Protein AF-A0AAN8WM11-F1 (afdb_monomer_lite)

InterPro domains:
  IPR029071 Ubiquitin-like domain superfamily [SSF54236] (53-135)

Radius of gyration: 24.61 Å; chains: 1; bounding box: 53×28×62 Å

Sequence (137 aa):
EEYYKSGGKEDLTETSVSKEFLHKHPNYMKLIQEHGSPIDETNFKNVKLKDLKIEVTVITPNDPNRDPISKAFLPSTKVAKIKMMLKRQLKISPAKDLVLSYYSDKDNEKFEIPIDNDMKEIEFYSVTTGDVIMARW

Structure (mmCIF, N/CA/C/O backbone):
data_AF-A0AAN8WM11-F1
#
_entry.id   AF-A0AAN8WM11-F1
#
loop_
_atom_site.group_PDB
_atom_site.id
_atom_site.type_symbol
_atom_site.label_atom_id
_atom_site.label_alt_id
_atom_site.label_comp_id
_atom_site.label_asym_id
_atom_site.label_entity_id
_atom_site.label_seq_id
_atom_site.pdbx_PDB_ins_code
_atom_site.Cartn_x
_atom_site.Cartn_y
_atom_site.Cartn_z
_atom_site.occupancy
_atom_site.B_iso_or_equiv
_atom_site.auth_seq_id
_atom_site.auth_comp_id
_atom_site.auth_asym_id
_atom_site.auth_atom_id
_atom_site.pdbx_PDB_model_num
ATOM 1 N N . GLU A 1 1 ? 25.888 -10.575 -24.069 1.00 68.50 1 GLU A N 1
ATOM 2 C CA . GLU A 1 1 ? 26.902 -9.560 -23.686 1.00 68.50 1 GLU A CA 1
ATOM 3 C C . GLU A 1 1 ? 27.808 -9.075 -24.822 1.00 68.50 1 GLU A C 1
ATOM 5 O O . GLU A 1 1 ? 27.952 -7.869 -24.959 1.00 68.50 1 GLU A O 1
ATOM 10 N N . GLU A 1 2 ? 28.450 -9.953 -25.609 1.00 83.31 2 GLU A N 1
ATOM 11 C CA . GLU A 1 2 ? 29.454 -9.537 -26.618 1.00 83.31 2 GLU A CA 1
ATOM 12 C C . GLU A 1 2 ? 28.888 -8.570 -27.681 1.00 83.31 2 GLU A C 1
ATOM 14 O O . GLU A 1 2 ? 29.541 -7.588 -28.021 1.00 83.31 2 GLU A O 1
ATOM 19 N N . TYR A 1 3 ? 27.636 -8.775 -28.110 1.00 85.06 3 TYR A N 1
ATOM 20 C CA . TYR A 1 3 ? 26.909 -7.863 -29.004 1.00 85.06 3 TYR A CA 1
ATOM 21 C C . TYR A 1 3 ? 26.815 -6.431 -28.451 1.00 85.06 3 TYR A C 1
ATOM 23 O O . TYR A 1 3 ? 27.276 -5.494 -29.100 1.00 85.06 3 TYR A O 1
ATOM 31 N N . TYR A 1 4 ? 26.314 -6.245 -27.226 1.00 84.38 4 TYR A N 1
ATOM 32 C CA . TYR A 1 4 ? 26.220 -4.915 -26.604 1.00 84.38 4 TYR A CA 1
ATOM 33 C C . TYR A 1 4 ? 27.592 -4.287 -26.352 1.00 84.38 4 TYR A C 1
ATOM 35 O O . TYR A 1 4 ? 27.789 -3.104 -26.614 1.00 84.38 4 TYR A O 1
ATOM 43 N N . LYS A 1 5 ? 28.583 -5.090 -25.934 1.00 85.88 5 LYS A N 1
ATOM 44 C CA . LYS A 1 5 ? 29.979 -4.640 -25.766 1.00 85.88 5 LYS A CA 1
ATOM 45 C C . LYS A 1 5 ? 30.592 -4.139 -27.077 1.00 85.88 5 LYS A C 1
ATOM 47 O O . LYS A 1 5 ? 31.447 -3.261 -27.052 1.00 85.88 5 LYS A O 1
ATOM 52 N N . SER A 1 6 ? 30.143 -4.672 -28.212 1.00 84.06 6 SER A N 1
ATOM 53 C CA . SER A 1 6 ? 30.587 -4.259 -29.544 1.00 84.06 6 SER A CA 1
ATOM 54 C C . SER A 1 6 ? 29.852 -3.036 -30.111 1.00 84.06 6 SER A C 1
ATOM 56 O O . SER A 1 6 ? 30.163 -2.639 -31.230 1.00 84.06 6 SER A O 1
ATOM 58 N N . GLY A 1 7 ? 28.910 -2.438 -29.369 1.00 83.62 7 GLY A N 1
ATOM 59 C CA . GLY A 1 7 ? 28.097 -1.297 -29.820 1.00 83.62 7 GLY A CA 1
ATOM 60 C C . GLY A 1 7 ? 26.713 -1.674 -30.368 1.00 83.62 7 GLY A C 1
ATOM 61 O O . GLY A 1 7 ? 26.043 -0.845 -30.988 1.00 83.62 7 GLY A O 1
ATOM 62 N N . GLY A 1 8 ? 26.281 -2.919 -30.148 1.00 85.25 8 GLY A N 1
ATOM 63 C CA . GLY A 1 8 ? 24.918 -3.375 -30.408 1.00 85.25 8 GLY A CA 1
ATOM 64 C C . GLY A 1 8 ? 23.889 -2.683 -29.514 1.00 85.25 8 GLY A C 1
ATOM 65 O O . GLY A 1 8 ? 24.160 -2.446 -28.337 1.00 85.25 8 GLY A O 1
ATOM 66 N N . LYS A 1 9 ? 22.705 -2.380 -30.053 1.00 83.19 9 LYS A N 1
ATOM 67 C CA . LYS A 1 9 ? 21.563 -1.847 -29.295 1.00 83.19 9 LYS A CA 1
ATOM 68 C C . LYS A 1 9 ? 20.309 -2.683 -29.539 1.00 83.19 9 LYS A C 1
ATOM 70 O O . LYS A 1 9 ? 20.277 -3.509 -30.453 1.00 83.19 9 LYS A O 1
ATOM 75 N N . GLU A 1 10 ? 19.296 -2.484 -28.694 1.00 79.81 10 GLU A N 1
ATOM 76 C CA . GLU A 1 10 ? 17.982 -3.102 -28.900 1.00 79.81 10 GLU A CA 1
ATOM 77 C C . GLU A 1 10 ? 17.301 -2.545 -30.156 1.00 79.81 10 GLU A C 1
ATOM 79 O O . GLU A 1 10 ? 16.816 -3.317 -30.983 1.00 79.81 10 GLU A O 1
ATOM 84 N N . ASP A 1 11 ? 17.354 -1.221 -30.339 1.00 80.25 11 ASP A N 1
ATOM 85 C CA . ASP A 1 11 ? 16.948 -0.567 -31.580 1.00 80.25 11 ASP A CA 1
ATOM 86 C C . ASP A 1 11 ? 18.013 -0.775 -32.669 1.00 80.25 11 ASP A C 1
ATOM 88 O O . ASP A 1 11 ? 19.169 -0.341 -32.566 1.00 80.25 11 ASP A O 1
ATOM 92 N N . LEU A 1 12 ? 17.606 -1.457 -33.737 1.00 76.44 12 LEU A N 1
ATOM 93 C CA . LEU A 1 12 ? 18.469 -1.787 -34.868 1.00 76.44 12 LEU A CA 1
ATOM 94 C C . LEU A 1 12 ? 18.863 -0.553 -35.683 1.00 76.44 12 LEU A C 1
ATOM 96 O O . LEU A 1 12 ? 19.890 -0.580 -36.356 1.00 76.44 12 LEU A O 1
ATOM 100 N N . THR A 1 13 ? 18.093 0.534 -35.601 1.00 76.75 13 THR A N 1
ATOM 101 C CA . THR A 1 13 ? 18.394 1.792 -36.300 1.00 76.75 13 THR A CA 1
ATOM 102 C C . THR A 1 13 ? 19.551 2.556 -35.658 1.00 76.75 13 THR A C 1
ATOM 104 O O . THR A 1 13 ? 20.261 3.292 -36.340 1.00 76.75 13 THR A O 1
ATOM 107 N N . GLU A 1 14 ? 19.798 2.329 -34.367 1.00 75.25 14 GLU A N 1
ATOM 108 C CA . GLU A 1 14 ? 20.878 2.964 -33.610 1.00 75.25 14 GLU A CA 1
ATOM 109 C C . GLU A 1 14 ? 22.094 2.048 -33.391 1.00 75.25 14 GLU A C 1
ATOM 111 O O . GLU A 1 14 ? 23.050 2.414 -32.699 1.00 75.25 14 GLU A O 1
ATOM 116 N N . THR A 1 15 ? 22.047 0.836 -33.937 1.00 79.94 15 THR A N 1
ATOM 117 C CA . THR A 1 15 ? 23.056 -0.197 -33.721 1.00 79.94 15 THR A CA 1
ATOM 118 C C . THR A 1 15 ? 24.338 0.099 -34.509 1.00 79.94 15 THR A C 1
ATOM 120 O O . THR A 1 15 ? 24.314 0.257 -35.727 1.00 79.94 15 THR A O 1
ATOM 123 N N . SER A 1 16 ? 25.485 0.123 -33.820 1.00 81.44 16 SER A N 1
ATOM 124 C CA . SER A 1 16 ? 26.811 0.364 -34.410 1.00 81.44 16 SER A CA 1
ATOM 125 C C . SER A 1 16 ? 27.808 -0.694 -33.933 1.00 81.44 16 SER A C 1
ATOM 127 O O . SER A 1 16 ? 28.709 -0.420 -33.138 1.00 81.44 16 SER A O 1
ATOM 129 N N . VAL A 1 17 ? 27.636 -1.918 -34.430 1.00 85.19 17 VAL A N 1
ATOM 130 C CA . VAL A 1 17 ? 28.477 -3.077 -34.102 1.00 85.19 17 VAL A CA 1
ATOM 131 C C . VAL A 1 17 ? 29.884 -2.939 -34.696 1.00 85.19 17 VAL A C 1
ATOM 133 O O . VAL A 1 17 ? 30.054 -2.554 -35.855 1.00 85.19 17 VAL A O 1
ATOM 136 N N . SER A 1 18 ? 30.908 -3.287 -33.915 1.00 87.75 18 SER A N 1
ATOM 137 C CA . SER A 1 18 ? 32.308 -3.214 -34.340 1.00 87.75 18 SER A CA 1
ATOM 138 C C . SER A 1 18 ? 32.629 -4.156 -35.512 1.00 87.75 18 SER A C 1
ATOM 140 O O . SER A 1 18 ? 32.079 -5.250 -35.653 1.00 87.75 18 SER A O 1
ATOM 142 N N . LYS A 1 19 ? 33.590 -3.756 -36.357 1.00 86.25 19 LYS A N 1
ATOM 143 C CA . LYS A 1 19 ? 34.042 -4.574 -37.501 1.00 86.25 19 LYS A CA 1
ATOM 144 C C . LYS A 1 19 ? 34.626 -5.922 -37.067 1.00 86.25 19 LYS A C 1
ATOM 146 O O . LYS A 1 19 ? 34.452 -6.916 -37.766 1.00 86.25 19 LYS A O 1
ATOM 151 N N . GLU A 1 20 ? 35.293 -5.955 -35.916 1.00 89.56 20 GLU A N 1
ATOM 152 C CA . GLU A 1 20 ? 35.862 -7.173 -35.328 1.00 89.56 20 GLU A CA 1
ATOM 153 C C . GLU A 1 20 ? 34.767 -8.182 -34.966 1.00 89.56 20 GLU A C 1
ATOM 155 O O . GLU A 1 20 ? 34.886 -9.368 -35.277 1.00 89.56 20 GLU A O 1
ATOM 160 N N . PHE A 1 21 ? 33.661 -7.703 -34.392 1.00 89.00 21 PHE A N 1
ATOM 161 C CA . PHE A 1 21 ? 32.512 -8.541 -34.068 1.00 89.00 21 PHE A CA 1
ATOM 162 C C . PHE A 1 21 ? 31.844 -9.092 -35.332 1.00 89.00 21 PHE A C 1
ATOM 164 O O . PHE A 1 21 ? 31.550 -10.283 -35.396 1.00 89.00 21 PHE A O 1
ATOM 171 N N . LEU A 1 22 ? 31.659 -8.261 -36.364 1.00 88.75 22 LEU A N 1
ATOM 172 C CA . LEU A 1 22 ? 31.082 -8.703 -37.641 1.00 88.75 22 LEU A CA 1
ATOM 173 C C . LEU A 1 22 ? 31.954 -9.751 -38.343 1.00 88.75 22 LEU A C 1
ATOM 175 O O . LEU A 1 22 ? 31.426 -10.682 -38.944 1.00 88.75 22 LEU A O 1
ATOM 179 N N . HIS A 1 23 ? 33.280 -9.631 -38.245 1.00 90.50 23 HIS A N 1
ATOM 180 C CA . HIS A 1 23 ? 34.199 -10.625 -38.795 1.00 90.50 23 HIS A CA 1
ATOM 181 C C . HIS A 1 23 ? 34.104 -11.967 -38.056 1.00 90.50 23 HIS A C 1
ATOM 183 O O . HIS A 1 23 ? 34.096 -13.025 -38.682 1.00 90.50 23 HIS A O 1
ATOM 189 N N . LYS A 1 24 ? 33.990 -11.926 -36.725 1.00 92.19 24 LYS A N 1
ATOM 190 C CA . LYS A 1 24 ? 33.852 -13.115 -35.875 1.00 92.19 24 LYS A CA 1
ATOM 191 C C . LYS A 1 24 ? 32.462 -13.761 -35.978 1.00 92.19 24 LYS A C 1
ATOM 193 O O . LYS A 1 24 ? 32.338 -14.978 -35.847 1.00 92.19 24 LYS A O 1
ATOM 198 N N . HIS A 1 25 ? 31.424 -12.962 -36.233 1.00 90.25 25 HIS A N 1
ATOM 199 C CA . HIS A 1 25 ? 30.022 -13.382 -36.256 1.00 90.25 25 HIS A CA 1
ATOM 200 C C . HIS A 1 25 ? 29.277 -12.889 -37.520 1.00 90.25 25 HIS A C 1
ATOM 202 O O . HIS A 1 25 ? 28.341 -12.090 -37.425 1.00 90.25 25 HIS A O 1
ATOM 208 N N . PRO A 1 26 ? 29.625 -13.393 -38.719 1.00 89.38 26 PRO A N 1
ATOM 209 C CA . PRO A 1 26 ? 29.138 -12.858 -39.999 1.00 89.38 26 PRO A CA 1
ATOM 210 C C . PRO A 1 26 ? 27.619 -12.970 -40.206 1.00 89.38 26 PRO A C 1
ATOM 212 O O . PRO A 1 26 ? 27.025 -12.136 -40.883 1.00 89.38 26 PRO A O 1
ATOM 215 N N . ASN A 1 27 ? 26.968 -13.965 -39.594 1.00 91.19 27 ASN A N 1
ATOM 216 C CA . ASN A 1 27 ? 25.518 -14.175 -39.715 1.00 91.19 27 ASN A CA 1
ATOM 217 C C . ASN A 1 27 ? 24.702 -13.497 -38.604 1.00 91.19 27 ASN A C 1
ATOM 219 O O . ASN A 1 27 ? 23.476 -13.571 -38.611 1.00 91.19 27 ASN A O 1
ATOM 223 N N . TYR A 1 28 ? 25.354 -12.854 -37.636 1.00 88.06 28 TYR A N 1
ATOM 224 C CA . TYR A 1 28 ? 24.680 -12.377 -36.428 1.00 88.06 28 TYR A CA 1
ATOM 225 C C . TYR A 1 28 ? 23.685 -11.251 -36.713 1.00 88.06 28 TYR A C 1
ATOM 227 O O . TYR A 1 28 ? 22.570 -11.273 -36.205 1.00 88.06 28 TYR A O 1
ATOM 235 N N . MET A 1 29 ? 24.044 -10.322 -37.603 1.00 86.50 29 MET A N 1
ATOM 236 C CA . MET A 1 29 ? 23.140 -9.242 -38.015 1.00 86.50 29 MET A CA 1
ATOM 237 C C . MET A 1 29 ? 21.901 -9.769 -38.743 1.00 86.50 29 MET A C 1
ATOM 239 O O . MET A 1 29 ? 20.810 -9.244 -38.545 1.00 86.50 29 MET A O 1
ATOM 243 N N . LYS A 1 30 ? 22.049 -10.838 -39.536 1.00 88.88 30 LYS A N 1
ATOM 244 C CA . LYS A 1 30 ? 20.920 -11.485 -40.212 1.00 88.88 30 LYS A CA 1
ATOM 245 C C . LYS A 1 30 ? 19.956 -12.111 -39.201 1.00 88.88 30 LYS A C 1
ATOM 247 O O . LYS A 1 30 ? 18.755 -11.897 -39.300 1.00 88.88 30 LYS A O 1
ATOM 252 N N . LEU A 1 31 ? 20.488 -12.821 -38.204 1.00 89.06 31 LEU A N 1
ATOM 253 C CA . LEU A 1 31 ? 19.680 -13.416 -37.135 1.00 89.06 31 LEU A CA 1
ATOM 254 C C . LEU A 1 31 ? 18.921 -12.354 -36.337 1.00 89.06 31 LEU A C 1
ATOM 256 O O . LEU A 1 31 ? 17.745 -12.536 -36.044 1.00 89.06 31 LEU A O 1
ATOM 260 N N . ILE A 1 32 ? 19.570 -11.229 -36.036 1.0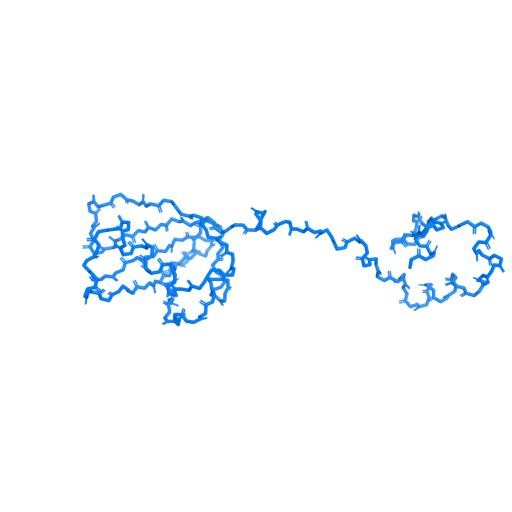0 88.50 32 ILE A N 1
ATOM 261 C CA . ILE A 1 32 ? 18.932 -10.105 -35.349 1.00 88.50 32 ILE A CA 1
ATOM 262 C C . ILE A 1 32 ? 17.819 -9.477 -36.194 1.00 88.50 32 ILE A C 1
ATOM 264 O O . ILE A 1 32 ? 16.778 -9.099 -35.667 1.00 88.50 32 ILE A O 1
ATOM 268 N N . GLN A 1 33 ? 18.012 -9.368 -37.507 1.00 86.62 33 GLN A N 1
ATOM 269 C CA . GLN A 1 33 ? 16.990 -8.828 -38.399 1.00 86.62 33 GLN A CA 1
ATOM 270 C C . GLN A 1 33 ? 15.766 -9.755 -38.510 1.00 86.62 33 GLN A C 1
ATOM 272 O O . GLN A 1 33 ? 14.646 -9.269 -38.643 1.00 86.62 33 GLN A O 1
ATOM 277 N N . GLU A 1 34 ? 15.971 -11.074 -38.446 1.00 91.69 34 GLU A N 1
ATOM 278 C CA . GLU A 1 34 ? 14.904 -12.081 -38.531 1.00 91.69 34 GLU A CA 1
ATOM 279 C C . GLU A 1 34 ? 14.174 -12.302 -37.195 1.00 91.69 34 GLU A C 1
ATOM 281 O O . GLU A 1 34 ? 12.969 -12.555 -37.191 1.00 91.69 34 GLU A O 1
ATOM 286 N N . HIS A 1 35 ? 14.879 -12.203 -36.065 1.00 88.38 35 HIS A N 1
ATOM 287 C CA . HIS A 1 35 ? 14.364 -12.606 -34.750 1.00 88.38 35 HIS A CA 1
ATOM 288 C C . HIS A 1 35 ? 14.345 -11.493 -33.694 1.00 88.38 35 HIS A C 1
ATOM 290 O O . HIS A 1 35 ? 13.868 -11.722 -32.584 1.00 88.38 35 HIS A O 1
ATOM 296 N N . GLY A 1 36 ? 14.817 -10.294 -34.033 1.00 84.12 36 GLY A N 1
ATOM 297 C CA . GLY A 1 36 ? 15.003 -9.194 -33.094 1.00 84.12 36 GLY A CA 1
ATOM 298 C C . GLY A 1 36 ? 16.373 -9.223 -32.416 1.00 84.12 36 GLY A C 1
ATOM 299 O O . GLY A 1 36 ? 17.109 -10.214 -32.451 1.00 84.12 36 GLY A O 1
ATOM 300 N N . SER A 1 37 ? 16.735 -8.097 -31.806 1.00 83.38 37 SER A N 1
ATOM 301 C CA . SER A 1 37 ? 17.919 -8.015 -30.956 1.00 83.38 37 SER A CA 1
ATOM 302 C C . SER A 1 37 ? 17.754 -8.930 -29.734 1.00 83.38 37 SER A C 1
ATOM 304 O O . SER A 1 37 ? 16.629 -9.198 -29.302 1.00 83.38 37 SER A O 1
ATOM 306 N N . PRO A 1 38 ? 18.861 -9.446 -29.166 1.00 82.81 38 PRO A N 1
ATOM 307 C CA . PRO A 1 38 ? 18.794 -10.084 -27.857 1.00 82.81 38 PRO A CA 1
ATOM 308 C C . PRO A 1 38 ? 18.168 -9.127 -26.825 1.00 82.81 38 PRO A C 1
ATOM 310 O O . PRO A 1 38 ? 18.081 -7.923 -27.057 1.00 82.81 38 PRO A O 1
ATOM 313 N N . ILE A 1 39 ? 17.711 -9.661 -25.694 1.00 76.50 39 ILE A N 1
ATOM 314 C CA . ILE A 1 39 ? 17.255 -8.843 -24.564 1.00 76.50 39 ILE A CA 1
ATOM 315 C C . ILE A 1 39 ? 18.492 -8.384 -23.798 1.00 76.50 39 ILE A C 1
ATOM 317 O O . ILE A 1 39 ? 19.358 -9.206 -23.473 1.00 76.50 39 ILE A O 1
ATOM 321 N N . ASP A 1 40 ? 18.584 -7.088 -23.495 1.00 73.12 40 ASP A N 1
ATOM 322 C CA . ASP A 1 40 ? 19.680 -6.595 -22.676 1.00 73.12 40 ASP A CA 1
ATOM 323 C C . ASP A 1 40 ? 19.385 -6.834 -21.192 1.00 73.12 40 ASP A C 1
ATOM 325 O O . ASP A 1 40 ? 18.841 -5.987 -20.483 1.00 73.12 40 ASP A O 1
ATOM 329 N N . GLU A 1 41 ? 19.792 -8.001 -20.694 1.00 63.59 41 GLU A N 1
ATOM 330 C CA . GLU A 1 41 ? 19.673 -8.335 -19.272 1.00 63.59 41 GLU A CA 1
ATOM 331 C C . GLU A 1 41 ? 20.492 -7.394 -18.363 1.00 63.59 41 GLU A C 1
ATOM 333 O O . GLU A 1 41 ? 20.252 -7.323 -17.159 1.00 63.59 41 GLU A O 1
ATOM 338 N N . THR A 1 42 ? 21.439 -6.614 -18.902 1.00 60.97 42 THR A N 1
ATOM 339 C CA . THR A 1 42 ? 22.170 -5.614 -18.103 1.00 60.97 42 THR A CA 1
ATOM 340 C C . THR A 1 42 ? 21.376 -4.323 -17.896 1.00 60.97 42 THR A C 1
ATOM 342 O O . THR A 1 42 ? 21.654 -3.570 -16.960 1.00 60.97 42 THR A O 1
ATOM 345 N N . ASN A 1 43 ? 20.338 -4.106 -18.711 1.00 56.19 43 ASN A N 1
ATOM 346 C CA . ASN A 1 43 ? 19.403 -2.988 -18.623 1.00 56.19 43 ASN A CA 1
ATOM 347 C C . ASN A 1 43 ? 18.144 -3.296 -17.805 1.00 56.19 43 ASN A C 1
ATOM 349 O O . ASN A 1 43 ? 17.249 -2.446 -17.728 1.00 56.19 43 ASN A O 1
ATOM 353 N N . PHE A 1 44 ? 18.095 -4.430 -17.091 1.00 58.25 44 PHE A N 1
ATOM 354 C CA . PHE A 1 44 ? 17.258 -4.520 -15.898 1.00 58.25 44 PHE A CA 1
ATOM 355 C C . PHE A 1 44 ? 17.767 -3.469 -14.912 1.00 58.25 44 PHE A C 1
ATOM 357 O O . PHE A 1 44 ? 18.616 -3.733 -14.059 1.00 58.25 44 PHE A O 1
ATOM 364 N N . LYS A 1 45 ? 17.278 -2.229 -15.060 1.00 58.38 45 LYS A N 1
ATOM 365 C CA . LYS A 1 45 ? 17.459 -1.168 -14.080 1.00 58.38 45 LYS A CA 1
ATOM 366 C C . LYS A 1 45 ? 17.112 -1.817 -12.757 1.00 58.38 45 LYS A C 1
ATOM 368 O O . LYS A 1 45 ? 15.971 -2.226 -12.558 1.00 58.38 45 LYS A O 1
ATOM 373 N N . ASN A 1 46 ? 18.110 -1.944 -11.889 1.00 54.53 46 ASN A N 1
ATOM 374 C CA . ASN A 1 46 ? 17.908 -2.301 -10.499 1.00 54.53 46 ASN A CA 1
ATOM 375 C C . ASN A 1 46 ? 17.035 -1.195 -9.908 1.00 54.53 46 ASN A C 1
ATOM 377 O O . ASN A 1 46 ? 17.559 -0.221 -9.361 1.00 54.53 46 ASN A O 1
ATOM 381 N N . VAL A 1 47 ? 15.716 -1.287 -10.099 1.00 59.22 47 VAL A N 1
ATOM 382 C CA . VAL A 1 47 ? 14.752 -0.427 -9.435 1.00 59.22 47 VAL A CA 1
ATOM 383 C C . VAL A 1 47 ? 14.992 -0.727 -7.974 1.00 59.22 47 VAL A C 1
ATOM 385 O O . VAL A 1 47 ? 14.740 -1.835 -7.497 1.00 59.22 47 VAL A O 1
ATOM 388 N N . LYS A 1 48 ? 15.642 0.208 -7.282 1.00 60.91 48 LYS A N 1
ATOM 389 C CA . LYS A 1 48 ? 16.010 -0.031 -5.896 1.00 60.91 48 LYS A CA 1
ATOM 390 C C . LYS A 1 48 ? 14.686 -0.201 -5.164 1.00 60.91 48 LYS A C 1
ATOM 392 O O . LYS A 1 48 ? 13.766 0.572 -5.394 1.00 60.91 48 LYS A O 1
ATOM 397 N N . LEU A 1 49 ? 14.590 -1.177 -4.264 1.00 57.47 49 LEU A N 1
ATOM 398 C CA . LEU A 1 49 ? 13.356 -1.463 -3.514 1.00 57.47 49 LEU A CA 1
ATOM 399 C C . LEU A 1 49 ? 12.713 -0.198 -2.903 1.00 57.47 49 LEU A C 1
ATOM 401 O O . LEU A 1 49 ? 11.500 -0.093 -2.799 1.00 57.47 49 LEU A O 1
ATOM 405 N N . LYS A 1 50 ? 13.548 0.776 -2.523 1.00 53.28 50 LYS A N 1
ATOM 406 C CA . LYS A 1 50 ? 13.166 2.088 -1.977 1.00 53.28 50 LYS A CA 1
ATOM 407 C C . LYS A 1 50 ? 12.425 3.015 -2.953 1.00 53.28 50 LYS A C 1
ATOM 409 O O . LYS A 1 50 ? 11.743 3.926 -2.495 1.00 53.28 50 LYS A O 1
ATOM 414 N N . ASP A 1 51 ? 12.584 2.808 -4.256 1.00 64.25 51 ASP A N 1
ATOM 415 C CA . ASP A 1 51 ? 11.942 3.604 -5.305 1.00 64.25 51 ASP A CA 1
ATOM 416 C C . ASP A 1 51 ? 10.521 3.073 -5.600 1.00 64.25 51 ASP A C 1
ATOM 418 O O . ASP A 1 51 ? 9.718 3.758 -6.226 1.00 64.25 51 ASP A O 1
ATOM 422 N N . LEU A 1 52 ? 10.180 1.887 -5.077 1.00 77.88 52 LEU A N 1
ATOM 423 C CA . LEU A 1 52 ? 8.854 1.276 -5.133 1.00 77.88 52 LEU A CA 1
ATOM 424 C C . LEU A 1 52 ? 8.154 1.469 -3.782 1.00 77.88 52 LEU A C 1
ATOM 426 O O . LEU A 1 52 ? 8.210 0.606 -2.908 1.00 77.88 52 LEU A O 1
ATOM 430 N N . LYS A 1 53 ? 7.512 2.623 -3.586 1.00 91.00 53 LYS A N 1
ATOM 431 C CA . LYS A 1 53 ? 6.630 2.871 -2.437 1.00 91.00 53 LYS A CA 1
ATOM 432 C C . LYS A 1 53 ? 5.222 3.216 -2.905 1.00 91.00 53 LYS A C 1
ATOM 434 O O . LYS A 1 53 ? 5.043 3.948 -3.874 1.00 91.00 53 LYS A O 1
ATOM 439 N N . ILE A 1 54 ? 4.246 2.695 -2.179 1.00 93.69 54 ILE A N 1
ATOM 440 C CA . ILE A 1 54 ? 2.826 2.985 -2.332 1.00 93.69 54 ILE A CA 1
ATOM 441 C C . ILE A 1 54 ? 2.458 3.956 -1.214 1.00 93.69 54 ILE A C 1
ATOM 443 O O . ILE A 1 54 ? 2.512 3.588 -0.038 1.00 93.69 54 ILE A O 1
ATOM 447 N N . GLU A 1 55 ? 2.136 5.197 -1.568 1.00 95.31 55 GLU A N 1
ATOM 448 C CA . GLU A 1 55 ? 1.707 6.224 -0.615 1.00 95.31 55 GLU A CA 1
ATOM 449 C C . GLU A 1 55 ? 0.181 6.310 -0.593 1.00 95.31 55 GLU A C 1
ATOM 451 O O . GLU A 1 55 ? -0.443 6.648 -1.593 1.00 95.31 55 GLU A O 1
ATOM 456 N N . VAL A 1 56 ? -0.419 6.003 0.552 1.00 96.06 56 VAL A N 1
ATOM 457 C CA . VAL A 1 56 ? -1.873 5.966 0.741 1.00 96.06 56 VAL A CA 1
ATOM 458 C C . VAL A 1 56 ? -2.296 6.889 1.870 1.00 96.06 56 VAL A C 1
ATOM 460 O O . VAL A 1 56 ? -1.535 7.158 2.808 1.00 96.06 56 VAL A O 1
ATOM 463 N N . THR A 1 57 ? -3.551 7.317 1.817 1.00 96.56 57 THR A N 1
ATOM 464 C CA . THR A 1 57 ? -4.209 8.003 2.931 1.00 96.56 57 THR A CA 1
ATOM 465 C C . THR A 1 57 ? -5.032 6.991 3.710 1.00 96.56 57 THR A C 1
ATOM 467 O O . THR A 1 57 ? -5.846 6.284 3.127 1.00 96.56 57 THR A O 1
ATOM 470 N N . VAL A 1 58 ? -4.842 6.899 5.024 1.00 96.75 58 VAL A N 1
ATOM 471 C CA . VAL A 1 58 ? -5.654 6.034 5.885 1.00 96.75 58 VAL A CA 1
ATOM 472 C C . VAL A 1 58 ? -6.668 6.882 6.636 1.00 96.75 58 VAL A C 1
ATOM 474 O O . VAL A 1 58 ? -6.288 7.804 7.358 1.00 96.75 58 VAL A O 1
ATOM 477 N N . ILE A 1 59 ? -7.945 6.544 6.493 1.00 95.56 59 ILE A N 1
ATOM 478 C CA . ILE A 1 59 ? -9.063 7.180 7.195 1.00 95.56 59 ILE A CA 1
ATOM 479 C C . ILE A 1 59 ? -9.753 6.187 8.126 1.00 95.56 59 ILE A C 1
ATOM 481 O O . ILE A 1 59 ? -9.667 4.970 7.944 1.00 95.56 59 ILE A O 1
ATOM 485 N N . THR A 1 60 ? -10.461 6.706 9.125 1.00 95.00 60 THR A N 1
ATOM 486 C CA . THR A 1 60 ? -11.165 5.899 10.125 1.00 95.00 60 THR A CA 1
ATOM 487 C C . THR A 1 60 ? -12.651 6.248 10.135 1.00 95.00 60 THR A C 1
ATOM 489 O O . THR A 1 60 ? -13.062 7.109 10.908 1.00 95.00 60 THR A O 1
ATOM 492 N N . PRO A 1 61 ? -13.487 5.597 9.303 1.00 91.75 61 PRO A N 1
ATOM 493 C CA . PRO A 1 61 ? -14.908 5.943 9.199 1.00 91.75 61 PRO A CA 1
ATOM 494 C C . PRO A 1 61 ? -15.669 5.841 10.529 1.00 91.75 61 PRO A C 1
ATOM 496 O O . PRO A 1 61 ? -16.612 6.589 10.762 1.00 91.75 61 PRO A O 1
ATOM 499 N N . ASN A 1 62 ? -15.235 4.941 11.418 1.00 87.06 62 ASN A N 1
ATOM 500 C CA . ASN A 1 62 ? -15.840 4.729 12.737 1.00 87.06 62 ASN A CA 1
ATOM 501 C C . ASN A 1 62 ? -15.480 5.834 13.752 1.00 87.06 62 ASN A C 1
ATOM 503 O O . ASN A 1 62 ? -16.075 5.889 14.825 1.00 87.06 62 ASN A O 1
ATOM 507 N N . ASP A 1 63 ? -14.501 6.685 13.440 1.00 87.44 63 ASP A N 1
ATOM 508 C CA . ASP A 1 63 ? -14.037 7.790 14.284 1.00 87.44 63 ASP A CA 1
ATOM 509 C C . ASP A 1 63 ? -13.811 9.039 13.407 1.00 87.44 63 ASP A C 1
ATOM 511 O O . ASP A 1 63 ? -12.673 9.329 13.026 1.00 87.44 63 ASP A O 1
ATOM 515 N N . PRO A 1 64 ? -14.890 9.757 13.028 1.00 81.19 64 PRO A N 1
ATOM 516 C CA . PRO A 1 64 ? -14.824 10.869 12.072 1.00 81.19 64 PRO A CA 1
ATOM 517 C C . PRO A 1 64 ? -14.035 12.081 12.574 1.00 81.19 64 PRO A C 1
ATOM 519 O O . PRO A 1 64 ? -13.616 12.912 11.776 1.00 81.19 64 PRO A O 1
ATOM 522 N N . ASN A 1 65 ? -13.840 12.194 13.890 1.00 87.50 65 ASN A N 1
ATOM 523 C CA . ASN A 1 65 ? -13.082 13.286 14.503 1.00 87.50 65 ASN A CA 1
ATOM 524 C C . ASN A 1 65 ? -11.568 13.085 14.384 1.00 87.50 65 ASN A C 1
ATOM 526 O O . ASN A 1 65 ? -10.795 13.949 14.798 1.00 87.50 65 ASN A O 1
ATOM 530 N N . ARG A 1 66 ? -11.135 11.927 13.885 1.00 89.88 66 ARG A N 1
ATOM 531 C CA . ARG A 1 66 ? -9.728 11.601 13.747 1.00 89.88 66 ARG A CA 1
ATOM 532 C C . ARG A 1 66 ? -9.209 12.011 12.382 1.00 89.88 66 ARG A C 1
ATOM 534 O O . ARG A 1 66 ? -9.744 11.606 11.351 1.00 89.88 66 ARG A O 1
ATOM 541 N N . ASP A 1 67 ? -8.102 12.739 12.398 1.00 92.38 67 ASP A N 1
ATOM 542 C CA . ASP A 1 67 ? -7.453 13.178 11.173 1.00 92.38 67 ASP A CA 1
ATOM 543 C C . 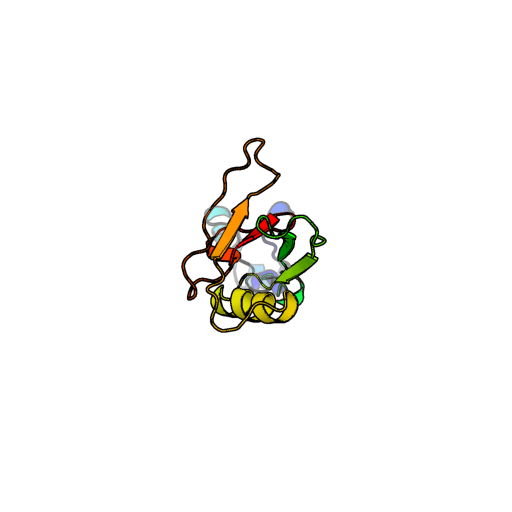ASP A 1 67 ? -6.959 11.987 10.329 1.00 92.38 67 ASP A C 1
ATOM 545 O O . ASP A 1 67 ? -6.378 11.033 10.873 1.00 92.38 67 ASP A O 1
ATOM 549 N N . PRO A 1 68 ? -7.134 12.044 8.995 1.00 94.75 68 PRO A N 1
ATOM 550 C CA . PRO A 1 68 ? -6.494 11.124 8.066 1.00 94.75 68 PRO A CA 1
ATOM 551 C C . PRO A 1 68 ? -4.975 11.075 8.262 1.00 94.75 68 PRO A C 1
ATOM 553 O O . PRO A 1 68 ? -4.324 12.099 8.469 1.00 94.75 68 PRO A O 1
ATOM 556 N N . ILE A 1 69 ? -4.383 9.887 8.135 1.00 95.44 69 ILE A N 1
ATOM 557 C CA . ILE A 1 69 ? -2.930 9.700 8.247 1.00 95.44 69 ILE A CA 1
ATOM 558 C C . ILE A 1 69 ? -2.333 9.262 6.907 1.00 95.44 69 ILE A C 1
ATOM 560 O O . ILE A 1 69 ? -2.784 8.294 6.300 1.00 95.44 69 ILE A O 1
ATOM 564 N N . SER A 1 70 ? -1.274 9.933 6.457 1.00 96.31 70 SER A N 1
ATOM 565 C CA . SER A 1 70 ? -0.517 9.506 5.274 1.00 96.31 70 SER A CA 1
ATOM 566 C C . SER A 1 70 ? 0.481 8.406 5.644 1.00 96.31 70 SER A C 1
ATOM 568 O O . SER A 1 70 ? 1.206 8.524 6.640 1.00 96.31 70 SER A O 1
ATOM 570 N N . LYS A 1 71 ? 0.514 7.316 4.868 1.00 96.06 71 LYS A N 1
ATOM 571 C CA . LYS A 1 71 ? 1.420 6.178 5.075 1.00 96.06 71 LYS A CA 1
ATOM 572 C C . LYS A 1 71 ? 2.022 5.715 3.759 1.00 96.06 71 LYS A C 1
ATOM 574 O O . LYS A 1 71 ? 1.336 5.627 2.752 1.00 96.06 71 LYS A O 1
ATOM 579 N N . ALA A 1 72 ? 3.297 5.346 3.811 1.00 94.88 72 ALA A N 1
ATOM 580 C CA . ALA A 1 72 ? 3.995 4.702 2.710 1.00 94.88 72 ALA A CA 1
ATOM 581 C C . ALA A 1 72 ? 4.274 3.234 3.049 1.00 94.88 72 ALA A C 1
ATOM 583 O O . ALA A 1 72 ? 4.741 2.923 4.151 1.00 94.88 72 ALA A O 1
ATOM 584 N N . PHE A 1 73 ? 4.022 2.348 2.093 1.00 94.56 73 PHE A N 1
ATOM 585 C CA . PHE A 1 73 ? 4.303 0.919 2.185 1.00 94.56 73 PHE A CA 1
ATOM 586 C C . PHE A 1 73 ? 5.158 0.471 1.007 1.00 94.56 73 PHE A C 1
ATOM 588 O O . PHE A 1 73 ? 5.055 1.023 -0.083 1.00 94.56 73 PHE A O 1
ATOM 595 N N . LEU A 1 74 ? 5.980 -0.557 1.209 1.00 94.06 74 LEU A N 1
ATOM 596 C CA . LEU A 1 74 ? 6.531 -1.288 0.069 1.00 94.06 74 LEU A CA 1
ATOM 597 C C . LEU A 1 74 ? 5.413 -2.147 -0.548 1.00 94.06 74 LEU A C 1
ATOM 599 O O . LEU A 1 74 ? 4.616 -2.687 0.228 1.00 94.06 74 LEU A O 1
ATOM 603 N N . PRO A 1 75 ? 5.375 -2.336 -1.877 1.00 93.06 75 PRO A N 1
ATOM 604 C CA . PRO A 1 75 ? 4.406 -3.203 -2.551 1.00 93.06 75 PRO A CA 1
ATOM 605 C C . PRO A 1 75 ? 4.314 -4.612 -1.951 1.00 93.06 75 PRO A C 1
ATOM 607 O O . PRO A 1 75 ? 3.220 -5.105 -1.681 1.00 93.06 75 PRO A O 1
ATOM 610 N N . SER A 1 76 ? 5.460 -5.176 -1.561 1.00 93.25 76 SER A N 1
ATOM 611 C CA . SER A 1 76 ? 5.559 -6.495 -0.927 1.00 93.25 76 SER A CA 1
ATOM 612 C C . SER A 1 76 ? 5.201 -6.537 0.567 1.00 93.25 76 SER A C 1
ATOM 614 O O . SER A 1 76 ? 5.428 -7.526 1.271 1.00 93.25 76 SER A O 1
ATOM 616 N N . THR A 1 77 ? 4.655 -5.452 1.125 1.00 95.75 77 THR A N 1
ATOM 617 C CA . THR A 1 77 ? 4.275 -5.426 2.542 1.00 95.75 77 THR A CA 1
ATOM 618 C C . THR A 1 77 ? 3.018 -6.264 2.760 1.00 95.75 77 THR A C 1
ATOM 620 O O . THR A 1 77 ? 1.953 -5.933 2.249 1.00 95.75 77 THR A O 1
ATOM 623 N N . LYS A 1 78 ? 3.116 -7.310 3.589 1.00 97.88 78 LYS A N 1
ATOM 624 C CA . LYS A 1 78 ? 1.960 -8.131 3.984 1.00 97.88 78 LYS A CA 1
ATOM 625 C C . LYS A 1 78 ? 0.900 -7.340 4.749 1.00 97.88 78 LYS A C 1
ATOM 627 O O . LYS A 1 78 ? 1.233 -6.571 5.660 1.00 97.88 78 LYS A O 1
ATOM 632 N N . VAL A 1 79 ? -0.368 -7.636 4.476 1.00 98.06 79 VAL A N 1
ATOM 633 C CA . VAL A 1 79 ? -1.535 -7.032 5.139 1.00 98.06 79 VAL A CA 1
ATOM 634 C C . VAL A 1 79 ? -1.473 -7.192 6.661 1.00 98.06 79 VAL A C 1
ATOM 636 O O . VAL A 1 79 ? -1.703 -6.217 7.377 1.00 98.06 79 VAL A O 1
ATOM 639 N N . ALA A 1 80 ? -1.044 -8.349 7.181 1.00 97.56 80 ALA A N 1
ATOM 640 C CA . ALA A 1 80 ? -0.866 -8.554 8.624 1.00 97.56 80 ALA A CA 1
ATOM 641 C C . ALA A 1 80 ? 0.045 -7.493 9.275 1.00 97.56 80 ALA A C 1
ATOM 643 O O . ALA A 1 80 ? -0.240 -6.963 10.354 1.00 97.56 80 ALA A O 1
ATOM 644 N N . LYS A 1 81 ? 1.149 -7.137 8.601 1.00 97.38 81 LYS A N 1
ATOM 645 C CA . LYS A 1 81 ? 2.116 -6.143 9.090 1.00 97.38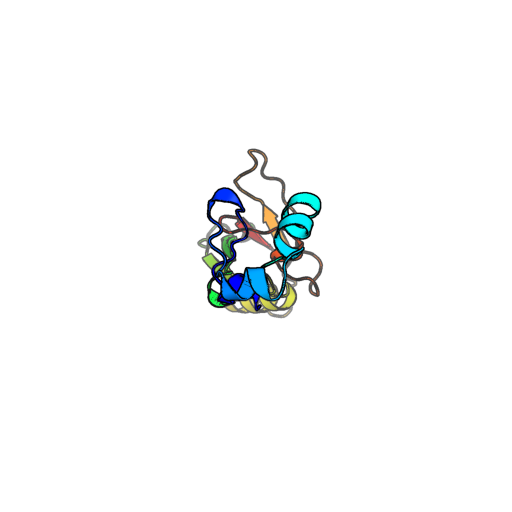 81 LYS A CA 1
ATOM 646 C C . LYS A 1 81 ? 1.528 -4.734 9.042 1.00 97.38 81 LYS A C 1
ATOM 648 O O . LYS A 1 81 ? 1.751 -3.958 9.975 1.00 97.38 81 LYS A O 1
ATOM 653 N N . ILE A 1 82 ? 0.757 -4.428 7.997 1.00 97.44 82 ILE A N 1
ATOM 654 C CA . ILE A 1 82 ? 0.020 -3.166 7.858 1.00 97.44 82 ILE A CA 1
ATOM 655 C C . ILE A 1 82 ? -0.992 -3.030 8.996 1.00 97.44 82 ILE A C 1
ATOM 657 O O . ILE A 1 82 ? -0.942 -2.043 9.730 1.00 97.44 82 ILE A O 1
ATOM 661 N N . LYS A 1 83 ? -1.833 -4.048 9.224 1.00 97.00 83 LYS A N 1
ATOM 662 C CA . LYS A 1 83 ? -2.811 -4.066 10.319 1.00 97.00 83 LYS A CA 1
ATOM 663 C C . LYS A 1 83 ? -2.142 -3.881 11.677 1.00 97.00 83 LYS A C 1
ATOM 665 O O . LYS A 1 83 ? -2.555 -3.024 12.452 1.00 97.00 83 LYS A O 1
ATOM 670 N N . MET A 1 84 ? -1.069 -4.619 11.963 1.00 95.81 84 MET A N 1
ATOM 671 C CA . MET A 1 84 ? -0.352 -4.502 13.237 1.00 95.81 84 MET A CA 1
ATOM 672 C C . MET A 1 84 ? 0.237 -3.097 13.449 1.00 95.81 84 MET A C 1
ATOM 674 O O . MET A 1 84 ? 0.177 -2.551 14.553 1.00 95.81 84 MET A O 1
ATOM 678 N N . MET A 1 85 ? 0.801 -2.492 12.401 1.00 96.25 85 MET A N 1
ATOM 679 C CA . MET A 1 85 ? 1.312 -1.123 12.459 1.00 96.25 85 MET A CA 1
ATOM 680 C C . MET A 1 85 ? 0.181 -0.114 12.700 1.00 96.25 85 MET A C 1
ATOM 682 O O . MET A 1 85 ? 0.320 0.745 13.572 1.00 96.25 85 MET A O 1
ATOM 686 N N . LEU A 1 86 ? -0.929 -0.231 11.966 1.00 95.81 86 LEU A N 1
ATOM 687 C CA . LEU A 1 86 ? -2.084 0.652 12.108 1.00 95.81 86 LEU A CA 1
ATOM 688 C C . LEU A 1 86 ? -2.743 0.512 13.479 1.00 95.81 86 LEU A C 1
ATOM 690 O O . LEU A 1 86 ? -3.037 1.535 14.083 1.00 95.81 86 LEU A O 1
ATOM 694 N N . LYS A 1 87 ? -2.878 -0.702 14.032 1.00 95.25 87 LYS A N 1
ATOM 695 C CA . LYS A 1 87 ? -3.377 -0.900 15.405 1.00 95.25 87 LYS A CA 1
ATOM 696 C C . LYS A 1 87 ? -2.566 -0.086 16.417 1.00 95.25 87 LYS A C 1
ATOM 698 O O . LYS A 1 87 ? -3.145 0.642 17.219 1.00 95.25 87 LYS A O 1
ATOM 703 N N . ARG A 1 88 ? -1.229 -0.132 16.339 1.00 94.19 88 ARG A N 1
ATOM 704 C CA . ARG A 1 88 ? -0.356 0.662 17.225 1.00 94.19 88 ARG A CA 1
ATOM 705 C C . ARG A 1 88 ? -0.501 2.164 16.993 1.00 94.19 88 ARG A C 1
ATOM 707 O O . ARG A 1 88 ? -0.645 2.915 17.951 1.00 94.19 88 ARG A O 1
ATOM 714 N N . GLN A 1 89 ? -0.473 2.604 15.736 1.00 93.06 89 GLN A N 1
ATOM 715 C CA . GLN A 1 89 ? -0.534 4.027 15.394 1.00 93.06 89 GLN A CA 1
ATOM 716 C C . GLN A 1 89 ? -1.890 4.652 15.753 1.00 93.06 89 GLN A C 1
ATOM 718 O O . GLN A 1 89 ? -1.948 5.764 16.272 1.00 93.06 89 GLN A O 1
ATOM 723 N N . LEU A 1 90 ? -2.975 3.913 15.529 1.00 92.50 90 LEU A N 1
ATOM 724 C CA . LEU A 1 90 ? -4.335 4.332 15.841 1.00 92.50 90 LEU A CA 1
ATOM 725 C C . LEU A 1 90 ? -4.711 4.070 17.311 1.00 92.50 90 LEU A C 1
ATOM 727 O O . LEU A 1 90 ? -5.823 4.400 17.720 1.00 92.50 90 LEU A O 1
ATOM 731 N N . LYS A 1 91 ? -3.788 3.552 18.135 1.00 92.81 91 LYS A N 1
ATOM 732 C CA . LYS A 1 91 ? -4.026 3.197 19.547 1.00 92.81 91 LYS A CA 1
ATOM 733 C C . LYS A 1 91 ? -5.243 2.272 19.722 1.00 92.81 91 LYS A C 1
ATOM 735 O O . LYS A 1 91 ? -5.991 2.385 20.689 1.00 92.81 91 LYS A O 1
ATOM 740 N N . ILE A 1 92 ? -5.449 1.367 18.768 1.00 92.06 92 ILE A N 1
ATOM 741 C CA . ILE A 1 92 ? -6.519 0.370 18.803 1.00 92.06 92 ILE A CA 1
ATOM 742 C C . ILE A 1 92 ? -6.090 -0.734 19.766 1.00 92.06 92 ILE A C 1
ATOM 744 O O . ILE A 1 92 ? -4.956 -1.215 19.704 1.00 92.06 92 ILE A O 1
ATOM 748 N N . SER A 1 93 ? -7.000 -1.140 20.654 1.00 90.81 93 SER A N 1
ATOM 749 C CA . SER A 1 93 ? -6.751 -2.258 21.566 1.00 90.81 93 SER A CA 1
ATOM 750 C C . SER A 1 93 ? -6.329 -3.509 20.779 1.00 90.81 93 SER A C 1
ATOM 752 O O . SER A 1 93 ? -6.979 -3.833 19.782 1.00 90.81 93 SER A O 1
ATOM 754 N N . PRO A 1 94 ? -5.295 -4.253 21.218 1.00 86.88 94 PRO A N 1
ATOM 755 C CA . PRO A 1 94 ? -4.855 -5.473 20.541 1.00 86.88 94 PRO A CA 1
ATOM 756 C C . PRO A 1 94 ? -5.973 -6.502 20.331 1.00 86.88 94 PRO A C 1
ATOM 758 O O . PRO A 1 94 ? -5.956 -7.207 19.324 1.00 86.88 94 PRO A O 1
ATOM 761 N N . ALA A 1 95 ? -6.945 -6.540 21.252 1.00 90.31 95 ALA A N 1
ATOM 762 C CA . ALA A 1 95 ? -8.081 -7.460 21.237 1.00 90.31 95 ALA A CA 1
ATOM 763 C C . ALA A 1 95 ? -9.147 -7.132 20.179 1.00 90.31 95 ALA A C 1
ATOM 765 O O . ALA A 1 95 ? -10.008 -7.964 19.921 1.00 90.31 95 ALA A O 1
ATOM 766 N N . LYS A 1 96 ? -9.128 -5.930 19.588 1.00 91.50 96 LYS A N 1
ATOM 767 C CA . LYS A 1 96 ? -10.070 -5.564 18.526 1.00 91.50 96 LYS A CA 1
ATOM 768 C C . LYS A 1 96 ? -9.535 -5.982 17.168 1.00 91.50 96 LYS A C 1
ATOM 770 O O . LYS A 1 96 ? -8.359 -5.744 16.872 1.00 91.50 96 LYS A O 1
ATOM 775 N N . ASP A 1 97 ? -10.396 -6.538 16.331 1.00 92.06 97 ASP A N 1
ATOM 776 C CA . ASP A 1 97 ? -10.046 -6.897 14.963 1.00 92.06 97 ASP A CA 1
ATOM 777 C C . ASP A 1 97 ? -10.097 -5.678 14.051 1.00 92.06 97 ASP A C 1
ATOM 779 O O . ASP A 1 97 ? -11.077 -4.945 14.008 1.00 92.06 97 ASP A O 1
ATOM 783 N N . LEU A 1 98 ? -8.993 -5.450 13.338 1.00 95.50 98 LEU A N 1
ATOM 784 C CA . LEU A 1 98 ? -8.870 -4.350 12.393 1.00 95.50 98 LEU A CA 1
ATOM 785 C C . LEU A 1 98 ? -9.220 -4.868 11.000 1.00 95.50 98 LEU A C 1
ATOM 787 O O . LEU A 1 98 ? -8.479 -5.669 10.423 1.00 95.50 98 LEU A O 1
ATOM 791 N N . VAL A 1 99 ? -10.328 -4.377 10.467 1.00 96.75 99 VAL A N 1
ATOM 792 C CA . VAL A 1 99 ? -10.801 -4.634 9.111 1.00 96.75 99 VAL A CA 1
ATOM 793 C C . VAL A 1 99 ? -10.334 -3.495 8.215 1.00 96.75 99 VAL A C 1
ATOM 795 O O . VAL A 1 99 ? -10.479 -2.318 8.556 1.00 96.75 99 VAL A O 1
ATOM 798 N N . LEU A 1 100 ? -9.743 -3.859 7.080 1.00 97.56 100 LEU A N 1
ATOM 799 C CA . LEU A 1 100 ? -9.244 -2.920 6.087 1.00 97.56 100 LEU A CA 1
ATOM 800 C C . LEU A 1 100 ? -9.996 -3.107 4.773 1.00 97.56 100 LEU A C 1
ATOM 802 O O . LEU A 1 100 ? -10.346 -4.219 4.384 1.00 97.56 100 LEU A O 1
ATOM 806 N N . SER A 1 101 ? -10.193 -2.001 4.083 1.00 96.88 101 SER A N 1
ATOM 807 C CA . SER A 1 101 ? -10.701 -1.920 2.716 1.00 96.88 101 SER A CA 1
ATOM 808 C C . SER A 1 101 ? -10.084 -0.688 2.073 1.00 96.88 101 SER A C 1
ATOM 810 O O . SER A 1 101 ? -9.663 0.216 2.795 1.00 96.88 101 SER A O 1
ATOM 812 N N . TYR A 1 102 ? -10.045 -0.609 0.754 1.00 96.06 102 TYR A N 1
ATOM 813 C CA . TYR A 1 102 ? -9.601 0.597 0.064 1.00 96.06 102 TYR A CA 1
ATOM 814 C C . TYR A 1 102 ? -10.568 0.983 -1.047 1.00 96.06 102 TYR A C 1
ATOM 816 O O . TYR A 1 102 ? -11.371 0.167 -1.484 1.00 96.06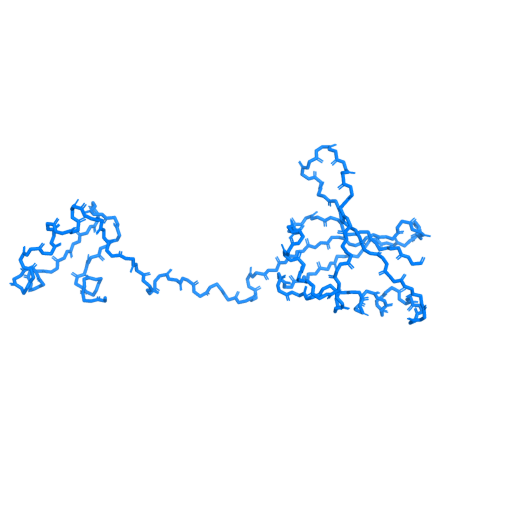 102 TYR A O 1
ATOM 824 N N . TYR A 1 103 ? -10.487 2.227 -1.491 1.00 93.94 103 TYR A N 1
ATOM 825 C CA . TYR A 1 103 ? -11.048 2.653 -2.765 1.00 93.94 103 TYR A CA 1
ATOM 826 C C . TYR A 1 103 ? -10.010 3.510 -3.488 1.00 93.94 103 TYR A C 1
ATOM 828 O O . TYR A 1 103 ? -9.160 4.146 -2.850 1.00 93.94 103 TYR A O 1
ATOM 836 N N . SER A 1 104 ? -10.072 3.508 -4.817 1.00 88.75 104 SER A N 1
ATOM 837 C CA . SER A 1 104 ? -9.303 4.447 -5.628 1.00 88.75 104 SER A CA 1
ATOM 838 C C . SER A 1 104 ? -10.163 5.663 -5.934 1.00 88.75 104 SER A C 1
ATOM 840 O O . SER A 1 104 ? -11.338 5.524 -6.256 1.00 88.75 104 SER A O 1
ATOM 842 N N . ASP A 1 105 ? -9.578 6.854 -5.850 1.00 74.88 105 ASP A N 1
ATOM 843 C CA . ASP A 1 105 ? -10.255 8.098 -6.249 1.00 74.88 105 ASP A CA 1
ATOM 844 C C . ASP A 1 105 ? -10.183 8.322 -7.776 1.00 74.88 105 ASP A C 1
ATOM 846 O O . ASP A 1 105 ? -10.694 9.309 -8.296 1.00 74.88 105 ASP A O 1
ATOM 850 N N . LYS A 1 106 ? -9.515 7.413 -8.507 1.00 71.50 106 LYS A N 1
ATOM 851 C CA . LYS A 1 106 ? -9.362 7.455 -9.972 1.00 71.50 106 LYS A CA 1
ATOM 852 C C . LYS A 1 106 ? -10.631 7.037 -10.708 1.00 71.50 106 LYS A C 1
ATOM 854 O O . LYS A 1 106 ? -10.872 7.513 -11.816 1.00 71.50 106 LYS A O 1
ATOM 859 N N . ASP A 1 107 ? -11.425 6.172 -10.092 1.00 63.12 107 ASP A N 1
ATOM 860 C CA . ASP A 1 107 ? -12.694 5.726 -10.636 1.00 63.12 107 ASP A CA 1
ATOM 861 C C . ASP A 1 107 ? -13.786 6.591 -10.002 1.00 63.12 107 ASP A C 1
ATOM 863 O O . ASP A 1 107 ? -13.913 6.660 -8.783 1.00 63.12 107 ASP A O 1
ATOM 867 N N . ASN A 1 108 ? -14.569 7.298 -10.823 1.00 60.53 108 ASN A N 1
ATOM 868 C CA . ASN A 1 108 ? -15.626 8.216 -10.361 1.00 60.53 108 ASN A CA 1
ATOM 869 C C . ASN A 1 108 ? -16.677 7.547 -9.441 1.00 60.53 108 ASN A C 1
ATOM 871 O O . ASN A 1 108 ? -17.490 8.238 -8.825 1.00 60.53 108 ASN A O 1
ATOM 875 N N . GLU A 1 109 ? -16.667 6.215 -9.339 1.00 66.69 109 GLU A N 1
ATOM 876 C CA . GLU A 1 109 ? -17.383 5.438 -8.335 1.00 66.69 109 GLU A CA 1
ATOM 877 C C . GLU A 1 109 ? -16.434 5.013 -7.208 1.00 66.69 109 GLU A C 1
ATOM 879 O O . GLU A 1 109 ? -15.474 4.275 -7.421 1.00 66.69 109 GLU A O 1
ATOM 884 N N . LYS A 1 110 ? -16.754 5.418 -5.973 1.00 73.12 110 LYS A N 1
ATOM 885 C CA . LYS A 1 110 ? -16.049 4.978 -4.759 1.00 73.12 110 LYS A CA 1
ATOM 886 C C . LYS A 1 110 ? -16.409 3.531 -4.423 1.00 73.12 110 LYS A C 1
ATOM 888 O O . LYS A 1 110 ? -17.134 3.266 -3.465 1.00 73.12 110 LYS A O 1
ATOM 893 N N . PHE A 1 111 ? -15.939 2.599 -5.243 1.00 87.12 111 PHE A N 1
ATOM 894 C CA . PHE A 1 111 ? -16.102 1.174 -5.008 1.00 87.12 111 PHE A CA 1
ATOM 895 C C . PHE A 1 111 ? -15.112 0.716 -3.932 1.00 87.12 111 PHE A C 1
ATOM 897 O O . PHE A 1 111 ? -13.896 0.770 -4.118 1.00 87.12 111 PHE A O 1
ATOM 904 N N . GLU A 1 112 ? -15.635 0.293 -2.779 1.00 92.62 112 GLU A N 1
ATOM 905 C CA . GLU A 1 112 ? -14.808 -0.206 -1.681 1.00 92.62 112 GLU A CA 1
ATOM 906 C C . GLU A 1 112 ? -14.415 -1.671 -1.917 1.00 92.62 112 GLU A C 1
ATOM 908 O O . GLU A 1 112 ? -15.267 -2.556 -1.997 1.00 92.62 112 GLU A O 1
ATOM 913 N N . ILE A 1 113 ? -13.112 -1.942 -1.956 1.00 94.94 113 ILE A N 1
ATOM 914 C CA . ILE A 1 113 ? -12.539 -3.277 -2.126 1.00 94.94 113 ILE A CA 1
ATOM 915 C C . ILE A 1 113 ? -11.979 -3.759 -0.778 1.00 94.94 113 ILE A C 1
ATOM 917 O O . ILE A 1 113 ? -11.118 -3.090 -0.192 1.00 94.94 113 ILE A O 1
ATOM 921 N N . PRO A 1 114 ? -12.440 -4.908 -0.250 1.00 97.19 114 PRO A N 1
ATOM 922 C CA . PRO A 1 114 ? -11.920 -5.477 0.991 1.00 97.19 114 PRO A CA 1
ATOM 923 C C . PRO A 1 114 ? -10.445 -5.893 0.898 1.00 97.19 114 PRO A C 1
ATOM 925 O O . PRO A 1 114 ? -10.005 -6.455 -0.101 1.00 97.19 114 PRO A O 1
ATOM 928 N N . ILE A 1 115 ? -9.697 -5.672 1.984 1.00 97.62 115 ILE A N 1
ATOM 929 C CA . ILE A 1 115 ? -8.325 -6.161 2.180 1.00 97.62 115 ILE A CA 1
ATOM 930 C C . ILE A 1 115 ? -8.364 -7.208 3.307 1.00 97.62 115 ILE A C 1
ATOM 932 O O . ILE A 1 115 ? -8.113 -6.918 4.484 1.00 97.62 115 ILE A O 1
ATOM 936 N N . ASP A 1 116 ? -8.756 -8.428 2.952 1.00 96.00 116 ASP A N 1
ATOM 937 C CA . ASP A 1 116 ? -9.225 -9.468 3.876 1.00 96.00 116 ASP A CA 1
ATOM 938 C C . ASP A 1 116 ? -8.197 -10.573 4.176 1.00 96.00 116 ASP A C 1
ATOM 940 O O . ASP A 1 116 ? -8.216 -11.159 5.259 1.00 96.00 116 ASP A O 1
ATOM 944 N N . ASN A 1 117 ? -7.247 -10.821 3.276 1.00 97.50 117 ASN A N 1
ATOM 945 C CA . ASN A 1 117 ? -6.216 -11.839 3.433 1.00 97.50 117 ASN A CA 1
ATOM 946 C C . ASN A 1 117 ? -4.902 -11.266 3.987 1.00 97.50 117 ASN A C 1
ATOM 948 O O . ASN A 1 117 ? -4.124 -10.619 3.282 1.00 97.50 117 ASN A O 1
ATOM 952 N N . ASP A 1 118 ? -4.623 -11.603 5.245 1.00 97.50 118 ASP A N 1
ATOM 953 C CA . ASP A 1 118 ? -3.449 -11.175 6.014 1.00 97.50 118 ASP A CA 1
ATOM 954 C C . ASP A 1 118 ? -2.104 -11.680 5.468 1.00 97.50 118 ASP A C 1
ATOM 956 O O . ASP A 1 118 ? -1.060 -11.059 5.707 1.00 97.50 118 ASP A O 1
ATOM 960 N N . MET A 1 119 ? -2.122 -12.791 4.727 1.00 97.69 119 MET A N 1
ATOM 961 C CA . MET A 1 119 ? -0.929 -13.410 4.145 1.00 97.69 119 MET A CA 1
ATOM 962 C C . MET A 1 119 ? -0.547 -12.809 2.793 1.00 97.69 119 MET A C 1
ATOM 964 O O . MET A 1 119 ? 0.576 -13.038 2.335 1.00 97.69 119 MET A O 1
ATOM 968 N N . LYS A 1 120 ? -1.454 -12.049 2.170 1.00 98.06 120 LYS A N 1
ATOM 969 C CA . LYS A 1 120 ? -1.212 -11.356 0.906 1.00 98.06 120 LYS A CA 1
ATOM 970 C C . LYS A 1 120 ? -0.493 -10.032 1.125 1.00 98.06 120 LYS A C 1
ATOM 972 O O . LYS A 1 120 ? -0.537 -9.432 2.200 1.00 98.06 120 LYS A O 1
ATOM 977 N N . GLU A 1 121 ? 0.207 -9.616 0.085 1.00 96.75 121 GLU A N 1
ATOM 978 C CA . GLU A 1 121 ? 0.919 -8.345 0.006 1.00 96.75 121 GLU A CA 1
ATOM 979 C C . GLU A 1 121 ? -0.043 -7.240 -0.433 1.00 96.75 121 GLU A C 1
ATOM 981 O O . GLU A 1 121 ? -1.096 -7.525 -0.999 1.00 96.75 121 GLU A O 1
ATOM 986 N N . ILE A 1 122 ? 0.275 -5.980 -0.147 1.00 95.94 122 ILE A N 1
ATOM 987 C CA . ILE A 1 122 ? -0.625 -4.866 -0.469 1.00 95.94 122 ILE A CA 1
ATOM 988 C C . ILE A 1 122 ? -0.808 -4.697 -1.987 1.00 95.94 122 ILE A C 1
ATOM 990 O O . ILE A 1 122 ? -1.906 -4.380 -2.435 1.00 95.94 122 ILE A O 1
ATOM 994 N N . GLU A 1 123 ? 0.222 -5.011 -2.781 1.00 93.94 123 GLU A N 1
ATOM 995 C CA . GLU A 1 123 ? 0.152 -4.982 -4.248 1.00 93.94 123 GLU A CA 1
ATOM 996 C C . GLU A 1 123 ? -0.804 -6.023 -4.842 1.00 93.94 123 GLU A C 1
ATOM 998 O O . GLU A 1 123 ? -1.348 -5.803 -5.920 1.00 93.94 123 GLU A O 1
ATOM 1003 N N . PHE A 1 124 ? -1.073 -7.125 -4.130 1.00 95.50 124 PHE A N 1
ATOM 1004 C CA . PHE A 1 124 ? -2.023 -8.149 -4.579 1.00 95.50 124 PHE A CA 1
ATOM 1005 C C . PHE A 1 124 ? -3.426 -7.568 -4.784 1.00 95.50 124 PHE A C 1
ATOM 1007 O O . PHE A 1 124 ? -4.162 -8.005 -5.662 1.00 95.50 124 PHE A O 1
ATOM 1014 N N . TYR A 1 125 ? -3.774 -6.559 -3.987 1.00 95.50 125 TYR A N 1
ATOM 1015 C CA . TYR A 1 125 ? -5.047 -5.856 -4.076 1.00 95.50 125 TYR A CA 1
ATOM 1016 C C . TYR A 1 125 ? -5.008 -4.709 -5.083 1.00 95.50 125 TYR A C 1
ATOM 1018 O O . TYR A 1 125 ? -5.949 -3.943 -5.125 1.00 95.50 125 TYR A O 1
ATOM 1026 N N . SER A 1 126 ? -3.947 -4.552 -5.883 1.00 93.12 126 SER A N 1
ATOM 1027 C CA . SER A 1 126 ? -3.801 -3.445 -6.843 1.00 93.12 126 SER A CA 1
ATOM 1028 C C . SER A 1 126 ? -3.887 -2.049 -6.210 1.00 93.12 126 SER A C 1
ATOM 1030 O O . SER A 1 126 ? -4.257 -1.085 -6.876 1.00 93.12 126 SER A O 1
ATOM 1032 N N . VAL A 1 127 ? -3.530 -1.923 -4.929 1.00 93.81 127 VAL A N 1
ATOM 1033 C CA . VAL A 1 127 ? -3.444 -0.622 -4.257 1.00 93.81 127 VAL A CA 1
ATOM 1034 C C . VAL A 1 127 ? -2.266 0.157 -4.834 1.00 93.81 127 VAL A C 1
ATOM 1036 O O . VAL A 1 127 ? -1.148 -0.349 -4.930 1.00 93.81 127 VAL A O 1
ATOM 1039 N N . THR A 1 128 ? -2.508 1.411 -5.187 1.00 92.44 128 THR A N 1
ATOM 1040 C CA . THR A 1 128 ? -1.542 2.321 -5.798 1.00 92.44 128 THR A CA 1
ATOM 1041 C C . THR A 1 128 ? -1.375 3.599 -4.983 1.00 92.44 128 THR A C 1
ATOM 1043 O O . THR A 1 128 ? -2.151 3.912 -4.080 1.00 92.44 128 THR A O 1
ATOM 1046 N N . THR A 1 129 ? -0.317 4.351 -5.286 1.00 93.25 129 THR A N 1
ATOM 1047 C CA . THR A 1 129 ? -0.120 5.673 -4.689 1.00 93.25 129 THR A CA 1
ATOM 1048 C C . THR A 1 129 ? -1.297 6.592 -5.020 1.00 93.25 129 THR A C 1
ATOM 1050 O O . THR A 1 129 ? -1.683 6.712 -6.185 1.00 93.25 129 THR A O 1
ATOM 1053 N N . GLY A 1 130 ? -1.830 7.254 -3.992 1.00 92.38 130 GLY A N 1
ATOM 1054 C CA . GLY A 1 130 ? -3.002 8.126 -4.058 1.00 92.38 130 GLY A CA 1
ATOM 1055 C C . GLY A 1 130 ? -4.296 7.475 -3.567 1.00 92.38 130 GLY A C 1
ATOM 1056 O O . GLY A 1 130 ? -5.251 8.194 -3.289 1.00 92.38 130 GLY A O 1
ATOM 1057 N N . ASP A 1 131 ? -4.326 6.150 -3.403 1.00 94.31 131 ASP A N 1
ATOM 1058 C CA . ASP A 1 131 ? -5.527 5.454 -2.939 1.00 94.31 131 ASP A CA 1
ATOM 1059 C C . ASP A 1 131 ? -5.804 5.698 -1.446 1.00 94.31 131 ASP A C 1
ATOM 1061 O O . ASP A 1 131 ? -4.921 6.065 -0.653 1.00 94.31 131 ASP A O 1
ATOM 1065 N N . VAL A 1 132 ? -7.059 5.470 -1.050 1.00 95.12 132 VAL A N 1
ATOM 1066 C CA . VAL A 1 132 ? -7.527 5.676 0.322 1.00 95.12 132 VAL A CA 1
ATOM 1067 C C . VAL A 1 132 ? -7.837 4.337 0.975 1.00 95.12 132 VAL A C 1
ATOM 1069 O O . VAL A 1 132 ? -8.718 3.603 0.536 1.00 95.12 132 VAL A O 1
ATOM 1072 N N . ILE A 1 133 ? -7.144 4.034 2.073 1.00 96.56 133 ILE A N 1
ATOM 1073 C CA . ILE A 1 133 ? -7.428 2.883 2.931 1.00 96.56 133 ILE A CA 1
ATOM 1074 C C . ILE A 1 133 ? -8.378 3.312 4.048 1.00 96.56 133 ILE A C 1
ATOM 1076 O O . ILE A 1 133 ? -8.131 4.270 4.775 1.00 96.56 133 ILE A O 1
ATOM 1080 N N . MET A 1 134 ? -9.439 2.548 4.253 1.00 96.00 134 MET A N 1
ATOM 1081 C CA . MET A 1 134 ? -10.345 2.693 5.383 1.00 96.00 134 MET A CA 1
ATOM 1082 C C . MET A 1 134 ? -10.033 1.645 6.438 1.00 96.00 134 MET A C 1
ATOM 1084 O O . MET A 1 134 ? -9.969 0.449 6.154 1.00 96.00 134 MET A O 1
ATOM 1088 N N . ALA A 1 135 ? -9.866 2.110 7.669 1.00 96.06 135 ALA A N 1
ATOM 1089 C CA . ALA A 1 135 ? -9.635 1.287 8.841 1.00 96.06 135 ALA A CA 1
ATOM 1090 C C . ALA A 1 135 ? -10.883 1.273 9.732 1.00 96.06 135 ALA A C 1
ATOM 1092 O O . ALA A 1 135 ? -11.323 2.321 10.209 1.00 96.06 135 ALA A O 1
ATOM 1093 N N . ARG A 1 136 ? -11.433 0.078 9.976 1.00 95.19 136 ARG A N 1
ATOM 1094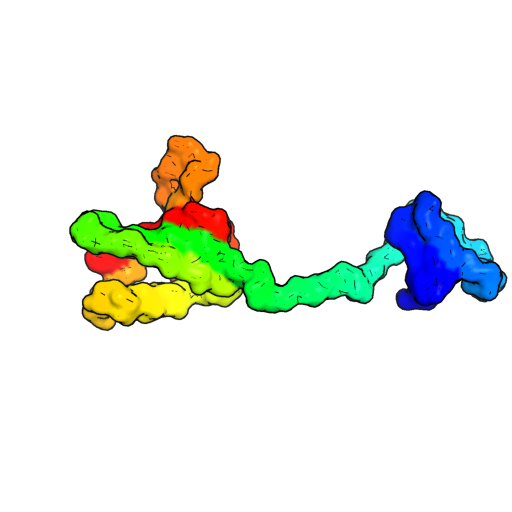 C CA . ARG A 1 136 ? -12.598 -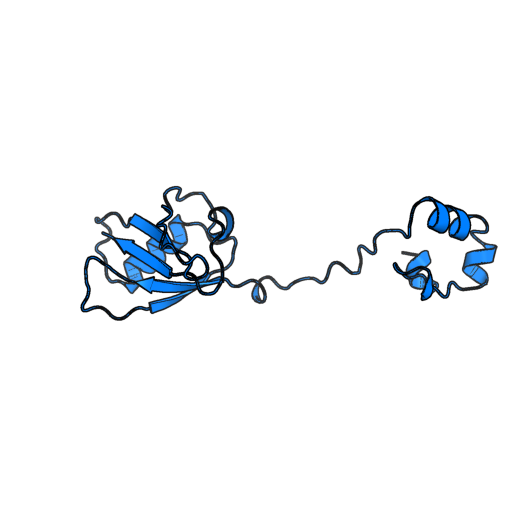0.159 10.845 1.00 95.19 136 ARG A CA 1
ATOM 1095 C C . ARG A 1 136 ? -12.246 -1.195 11.917 1.00 95.19 136 ARG A C 1
ATOM 1097 O O . ARG A 1 136 ? -11.541 -2.156 11.620 1.00 95.19 136 ARG A O 1
ATOM 1104 N N . TRP A 1 137 ? -12.689 -0.986 13.154 1.00 92.12 137 TRP A N 1
ATOM 1105 C CA . TRP A 1 137 ? -12.432 -1.854 14.315 1.00 92.12 137 TRP A CA 1
ATOM 1106 C C . TRP A 1 137 ? -13.500 -1.670 15.398 1.00 92.12 137 TRP A C 1
ATOM 1108 O O . TRP A 1 137 ? -14.303 -0.714 15.265 1.00 92.12 137 TRP A O 1
#

Secondary structure (DSSP, 8-state):
-HHHHTT--SSGGG----HHHHHH-TTHHHHHHHH-PPP-GGG-----GGG--EEEEEE-TT-TTSPPEEEEE-TT-BHHHHHHHHHHHTT--TTS--EEEEE-TTSSS---EEE--TTSBGGGGT--TT-EEEEE-

Organism: Halocaridina rubra (NCBI:txid373956)

pLDDT: mean 87.26, std 11.29, range [53.28, 98.06]

Foldseek 3Di:
DQLVVQQQDQDPVRGDGHPVVCVVPVCVVVCCVVPGDDDDPVPPPPCDQVVQKAWEWEDEPVCNVDDIDIDIDRQQAFQLNVQVVCCVVVVPDPPDDKWKWKAAVVDVDRDTGTPPDRRGGNCVSVRHHRIYMYIYD